Protein AF-A0A1B6HSS0-F1 (afdb_monomer_lite)

pLDDT: mean 94.88, std 5.56, range [59.78, 98.44]

Organism: NCBI:txid320908

Secondary structure (DSSP, 8-state):
-HHHHHHHHTTT-SS--SHHHHHHHHHHHHHHHHHHHHHHHHHHHHSPSSHHHHHHHHHHTTHHHHHHHHHHHHHS---SHHHHHHHHHHHHHHHHHHHHHHHHHHHHHHHHHHH-

Radius of gyration: 16.16 Å; chains: 1; bounding box: 38×20×48 Å

Structure (mmCIF, N/CA/C/O backbone):
data_AF-A0A1B6HSS0-F1
#
_entry.id   AF-A0A1B6HSS0-F1
#
loop_
_atom_site.group_PDB
_atom_site.id
_atom_site.type_symbol
_atom_site.label_atom_id
_atom_site.label_alt_id
_atom_site.label_comp_id
_atom_site.label_asym_id
_atom_site.label_entity_id
_atom_site.label_seq_id
_atom_site.pdbx_PDB_ins_code
_atom_site.Cartn_x
_atom_site.Cartn_y
_atom_site.Cartn_z
_atom_site.occupancy
_atom_site.B_iso_or_equiv
_atom_site.auth_seq_id
_atom_site.auth_comp_id
_atom_site.auth_asym_id
_atom_site.auth_atom_id
_atom_site.pdbx_PDB_model_num
ATOM 1 N N . ARG A 1 1 ? -8.076 -7.727 -3.322 1.00 61.59 1 ARG A N 1
ATOM 2 C CA . ARG A 1 1 ? -8.932 -8.161 -2.187 1.00 61.59 1 ARG A CA 1
ATOM 3 C C . ARG A 1 1 ? -8.707 -7.295 -0.944 1.00 61.59 1 ARG A C 1
ATOM 5 O O . ARG A 1 1 ? -9.685 -6.765 -0.457 1.00 61.59 1 ARG A O 1
ATOM 12 N N . MET A 1 2 ? -7.464 -7.045 -0.512 1.00 82.50 2 MET A N 1
ATOM 13 C CA . MET A 1 2 ? -7.137 -6.245 0.691 1.00 82.50 2 MET A CA 1
ATOM 14 C C . MET A 1 2 ? -7.856 -4.882 0.795 1.00 82.50 2 MET A C 1
ATOM 16 O O . MET A 1 2 ? -8.707 -4.706 1.659 1.00 82.50 2 MET A O 1
ATOM 20 N N . ALA A 1 3 ? -7.597 -3.949 -0.130 1.00 82.31 3 ALA A N 1
ATOM 21 C CA . ALA A 1 3 ? -8.248 -2.630 -0.127 1.00 82.31 3 ALA A CA 1
ATOM 22 C C . ALA A 1 3 ? -9.775 -2.697 -0.351 1.00 82.31 3 ALA A C 1
ATOM 24 O O . ALA A 1 3 ? -10.511 -1.805 0.062 1.00 82.31 3 ALA A O 1
ATOM 25 N N . PHE A 1 4 ? -10.266 -3.770 -0.980 1.00 89.62 4 PHE A N 1
ATOM 26 C CA . PHE A 1 4 ? -11.697 -3.976 -1.199 1.00 89.62 4 PHE A CA 1
ATOM 27 C C . PHE A 1 4 ? -12.418 -4.363 0.098 1.00 89.62 4 PHE A C 1
ATOM 29 O O . PHE A 1 4 ? -13.470 -3.802 0.380 1.00 89.62 4 PHE A O 1
ATOM 36 N N . SER A 1 5 ? -11.825 -5.222 0.935 1.00 91.50 5 SER A N 1
ATOM 37 C CA . SER A 1 5 ? -12.373 -5.546 2.260 1.00 91.50 5 SER A CA 1
ATOM 38 C C . SER A 1 5 ? -12.512 -4.298 3.141 1.00 91.50 5 SER A C 1
ATOM 40 O O . SER A 1 5 ? -13.506 -4.142 3.843 1.00 91.50 5 SER A O 1
ATOM 42 N N . MET A 1 6 ? -11.548 -3.372 3.063 1.00 93.44 6 MET A N 1
ATOM 43 C CA . MET A 1 6 ? -11.602 -2.088 3.775 1.00 93.44 6 MET A CA 1
ATOM 44 C C . MET A 1 6 ? -12.716 -1.179 3.241 1.00 93.44 6 MET A C 1
ATOM 46 O O . MET A 1 6 ? -13.405 -0.525 4.015 1.00 93.44 6 MET A O 1
ATOM 50 N N . TYR A 1 7 ? -12.945 -1.167 1.924 1.00 92.00 7 TYR A N 1
ATOM 51 C CA . TYR A 1 7 ? -14.087 -0.470 1.331 1.00 92.00 7 TYR A CA 1
ATOM 52 C C . TYR A 1 7 ? -15.425 -1.073 1.784 1.00 92.00 7 TYR A C 1
ATOM 54 O O . TYR A 1 7 ? -16.313 -0.326 2.189 1.00 92.00 7 TYR A O 1
ATOM 62 N N . GLN A 1 8 ? -15.567 -2.402 1.774 1.00 94.06 8 GLN A N 1
ATOM 63 C CA . GLN A 1 8 ? -16.778 -3.080 2.253 1.00 94.06 8 GLN A CA 1
ATOM 64 C C . GLN A 1 8 ? -17.068 -2.767 3.726 1.00 94.06 8 GLN A C 1
ATOM 66 O O . GLN A 1 8 ? -18.219 -2.512 4.074 1.00 94.06 8 GLN A O 1
ATOM 71 N N . PHE A 1 9 ? -16.031 -2.659 4.563 1.00 94.81 9 PHE A N 1
ATOM 72 C CA . PHE A 1 9 ? -16.184 -2.248 5.960 1.00 94.81 9 PHE A CA 1
ATOM 73 C C . PHE A 1 9 ? -16.884 -0.885 6.098 1.00 94.81 9 PHE A C 1
ATOM 75 O O . PHE A 1 9 ? -17.773 -0.738 6.932 1.00 94.81 9 PHE A O 1
ATOM 82 N N . THR A 1 10 ? -16.587 0.089 5.224 1.00 91.81 10 THR A N 1
ATOM 83 C CA . THR A 1 10 ? -17.285 1.399 5.219 1.00 91.81 10 THR A CA 1
ATOM 84 C C . THR A 1 10 ? -18.778 1.300 4.890 1.00 91.81 10 THR A C 1
ATOM 86 O O . THR A 1 10 ? -19.530 2.248 5.107 1.00 91.81 10 THR A O 1
ATOM 89 N N . LYS A 1 11 ? -19.213 0.161 4.343 1.00 93.69 11 LYS A N 1
ATOM 90 C CA . LYS A 1 11 ? -20.606 -0.156 4.019 1.00 93.69 11 LYS A CA 1
ATOM 91 C C . LYS A 1 11 ? -21.266 -1.064 5.057 1.00 93.69 11 LYS A C 1
ATOM 93 O O . LYS A 1 11 ? -22.431 -1.400 4.885 1.00 93.69 11 LYS A O 1
ATOM 98 N N . GLY A 1 12 ? -20.549 -1.451 6.115 1.00 92.25 12 GLY A N 1
ATOM 99 C CA . GLY A 1 12 ? -21.028 -2.440 7.080 1.00 92.25 12 GLY A CA 1
ATOM 100 C C . GLY A 1 12 ? -21.078 -3.864 6.518 1.00 92.25 12 GLY A C 1
ATOM 101 O O . GLY A 1 12 ? -21.804 -4.699 7.048 1.00 92.25 12 GLY A O 1
ATOM 102 N N . ASP A 1 13 ? -20.329 -4.140 5.447 1.00 94.25 13 ASP A N 1
ATOM 103 C CA . ASP A 1 13 ? -20.300 -5.428 4.753 1.00 94.25 13 ASP A CA 1
ATOM 104 C C . ASP A 1 13 ? -18.896 -6.059 4.790 1.00 94.25 13 ASP A C 1
ATOM 106 O O . ASP A 1 13 ? -17.895 -5.428 5.140 1.00 94.25 13 ASP A O 1
ATOM 110 N N . GLY A 1 14 ? -18.809 -7.325 4.393 1.00 93.69 14 GLY A N 1
ATOM 111 C CA . GLY A 1 14 ? -17.557 -8.026 4.185 1.00 93.69 14 GLY A CA 1
ATOM 112 C C . GLY A 1 14 ? -16.992 -8.685 5.449 1.00 93.69 14 GLY A C 1
ATOM 113 O O . GLY A 1 14 ? -17.702 -8.910 6.442 1.00 93.69 14 GLY A O 1
ATOM 114 N N . PRO A 1 15 ? -15.708 -9.082 5.394 1.00 94.50 15 PRO A N 1
ATOM 115 C CA . PRO A 1 15 ? -15.106 -9.955 6.398 1.00 94.50 15 PRO A CA 1
ATOM 116 C C . PRO A 1 15 ? -14.628 -9.221 7.658 1.00 94.50 15 PRO A C 1
ATOM 118 O O . PRO A 1 15 ? -14.463 -9.862 8.689 1.00 94.50 15 PRO A O 1
ATOM 121 N N . LEU A 1 16 ? -14.410 -7.906 7.592 1.00 96.31 16 LEU A N 1
ATOM 122 C CA . LEU A 1 16 ? -13.918 -7.106 8.716 1.00 96.31 16 LEU A CA 1
ATOM 123 C C . LEU A 1 16 ? -15.090 -6.774 9.647 1.00 96.31 16 LEU A C 1
ATOM 125 O O . LEU A 1 16 ? -16.080 -6.199 9.198 1.00 96.31 16 LEU A O 1
ATOM 129 N N . LYS A 1 17 ? -15.008 -7.154 10.925 1.00 94.75 17 LYS A N 1
ATOM 130 C CA . LYS A 1 17 ? -16.108 -6.995 11.895 1.00 94.75 17 LYS A CA 1
ATOM 131 C C . LYS A 1 17 ? -15.828 -5.922 12.934 1.00 94.75 17 LYS A C 1
ATOM 133 O O . LYS A 1 17 ? -16.762 -5.328 13.465 1.00 94.75 17 LYS A O 1
ATOM 138 N N . THR A 1 18 ? -14.559 -5.653 13.206 1.00 95.25 18 THR A N 1
ATOM 139 C CA . THR A 1 18 ? -14.129 -4.679 14.206 1.00 95.25 18 THR A CA 1
ATOM 140 C C . THR A 1 18 ? -13.234 -3.606 13.594 1.00 95.25 18 THR A C 1
ATOM 142 O O . THR A 1 18 ? -12.635 -3.787 12.533 1.00 95.25 18 THR A O 1
ATOM 145 N N . THR A 1 19 ? -13.099 -2.470 14.283 1.00 94.19 19 THR A N 1
ATOM 146 C CA . THR A 1 19 ? -12.108 -1.446 13.913 1.00 94.19 19 THR A CA 1
ATOM 147 C C . THR A 1 19 ? -10.681 -1.982 14.002 1.00 94.19 19 THR A C 1
ATOM 149 O O . THR A 1 19 ? -9.823 -1.552 13.240 1.00 94.19 19 THR A O 1
ATOM 152 N N . GLN A 1 20 ? -10.430 -2.944 14.896 1.00 94.81 20 GLN A N 1
ATOM 153 C CA . GLN A 1 20 ? -9.134 -3.605 14.996 1.00 94.81 20 GLN A CA 1
ATOM 154 C C . GLN A 1 20 ? -8.839 -4.437 13.742 1.00 94.81 20 GLN A C 1
ATOM 156 O O . GLN A 1 20 ? -7.733 -4.347 13.218 1.00 94.81 20 GLN A O 1
ATOM 161 N N . ASP A 1 21 ? -9.829 -5.157 13.203 1.00 96.19 21 ASP A N 1
ATOM 162 C CA . ASP A 1 21 ? -9.668 -5.910 11.950 1.00 96.19 21 ASP A CA 1
ATOM 163 C C . ASP A 1 21 ? -9.298 -4.975 10.792 1.00 96.19 21 ASP A C 1
ATOM 165 O O . ASP A 1 21 ? -8.427 -5.296 9.985 1.00 96.19 21 ASP A O 1
ATOM 169 N N . LEU A 1 22 ? -9.931 -3.795 10.719 1.00 96.94 22 LEU A N 1
ATOM 170 C CA . LEU A 1 22 ? -9.599 -2.771 9.724 1.00 96.94 22 LEU A CA 1
ATOM 171 C C . LEU A 1 22 ? -8.142 -2.314 9.845 1.00 96.94 22 LEU A C 1
ATOM 173 O O . LEU A 1 22 ? -7.451 -2.196 8.834 1.00 96.94 22 LEU A O 1
ATOM 177 N N . PHE A 1 23 ? -7.678 -2.058 11.067 1.00 96.44 23 PHE A N 1
ATOM 178 C CA . PHE A 1 23 ? -6.307 -1.633 11.335 1.00 96.44 23 PHE A CA 1
ATOM 179 C C . PHE A 1 23 ? -5.298 -2.719 10.952 1.00 96.44 23 PHE A C 1
ATOM 181 O O . PHE A 1 23 ? -4.380 -2.448 10.182 1.00 96.44 23 PHE A O 1
ATOM 188 N N . THR A 1 24 ? -5.524 -3.965 11.364 1.00 96.25 24 THR A N 1
ATOM 189 C CA . THR A 1 24 ? -4.680 -5.098 10.960 1.00 96.25 24 THR A CA 1
ATOM 190 C C . THR A 1 24 ? -4.679 -5.295 9.439 1.00 96.25 24 THR A C 1
ATOM 192 O O . THR A 1 24 ? -3.633 -5.531 8.834 1.00 96.25 24 THR A O 1
ATOM 195 N N . GLN A 1 25 ? -5.827 -5.130 8.776 1.00 97.25 25 GLN A N 1
ATOM 196 C CA . GLN A 1 25 ? -5.915 -5.225 7.318 1.00 97.25 25 GLN A CA 1
ATOM 197 C C . GLN A 1 25 ? -5.136 -4.107 6.605 1.00 97.25 25 GLN A C 1
ATOM 199 O O . GLN A 1 25 ? -4.566 -4.352 5.536 1.00 97.25 25 GLN A O 1
ATOM 204 N N . ALA A 1 26 ? -5.108 -2.902 7.181 1.00 97.62 26 ALA A N 1
ATOM 205 C CA . ALA A 1 26 ? -4.345 -1.764 6.680 1.00 97.62 26 ALA A CA 1
ATOM 206 C C . ALA A 1 26 ? -2.829 -1.961 6.846 1.00 97.62 26 ALA A C 1
ATOM 208 O O . ALA A 1 26 ? -2.075 -1.641 5.928 1.00 97.62 26 ALA A O 1
ATOM 209 N N . GLU A 1 27 ? -2.382 -2.538 7.967 1.00 96.88 27 GLU A N 1
ATOM 210 C CA . GLU A 1 27 ? -0.977 -2.925 8.168 1.00 96.88 27 GLU A CA 1
ATOM 211 C C . GLU A 1 27 ? -0.534 -3.939 7.119 1.00 96.88 27 GLU A C 1
ATOM 213 O O . GLU A 1 27 ? 0.462 -3.715 6.431 1.00 96.88 27 GLU A O 1
ATOM 218 N N . TYR A 1 28 ? -1.330 -4.991 6.917 1.00 97.00 28 TYR A N 1
ATOM 219 C CA . TYR A 1 28 ? -1.052 -5.995 5.895 1.00 97.00 28 TYR A CA 1
ATOM 220 C C . TYR A 1 28 ? -1.003 -5.385 4.483 1.00 97.00 28 TYR A C 1
ATOM 222 O O . TYR A 1 28 ? -0.115 -5.689 3.688 1.00 97.00 28 TYR A O 1
ATOM 230 N N . PHE A 1 29 ? -1.917 -4.461 4.167 1.00 97.62 29 PHE A N 1
ATOM 231 C CA . PHE A 1 29 ? -1.884 -3.740 2.894 1.00 97.62 29 PHE A CA 1
ATOM 232 C C . PHE A 1 29 ? -0.609 -2.897 2.730 1.00 97.62 29 PHE A C 1
ATOM 234 O O . PHE A 1 29 ? -0.013 -2.889 1.651 1.00 97.62 29 PHE A O 1
ATOM 241 N N . ALA A 1 30 ? -0.165 -2.214 3.788 1.00 97.62 30 ALA A N 1
ATOM 242 C CA . ALA A 1 30 ? 1.062 -1.424 3.779 1.00 97.62 30 ALA A CA 1
ATOM 243 C C . ALA A 1 30 ? 2.317 -2.299 3.577 1.00 97.62 30 ALA A C 1
ATOM 245 O O . ALA A 1 30 ? 3.234 -1.910 2.851 1.00 97.62 30 ALA A O 1
ATOM 246 N N . GLU A 1 31 ? 2.353 -3.492 4.177 1.00 97.06 31 GLU A N 1
ATOM 247 C CA . GLU A 1 31 ? 3.430 -4.472 3.989 1.00 97.06 31 GLU A CA 1
ATOM 248 C C . GLU A 1 31 ? 3.511 -4.967 2.543 1.00 97.06 31 GLU A C 1
ATOM 250 O O . GLU A 1 31 ? 4.587 -4.935 1.935 1.00 97.06 31 GLU A O 1
ATOM 255 N N . GLU A 1 32 ? 2.375 -5.340 1.954 1.00 97.75 32 GLU A N 1
ATOM 256 C CA . GLU A 1 32 ? 2.314 -5.784 0.560 1.00 97.75 32 GLU A CA 1
ATOM 257 C C . GLU A 1 32 ? 2.658 -4.653 -0.421 1.00 97.75 32 GLU A C 1
ATOM 259 O O . GLU A 1 32 ? 3.360 -4.877 -1.410 1.00 97.75 32 GLU A O 1
ATOM 264 N N . ALA A 1 33 ? 2.260 -3.412 -0.130 1.00 98.06 33 ALA A N 1
ATOM 265 C CA . ALA A 1 33 ? 2.673 -2.244 -0.908 1.00 98.06 33 ALA A CA 1
ATOM 266 C C . ALA A 1 33 ? 4.196 -2.019 -0.854 1.00 98.06 33 ALA A C 1
ATOM 268 O O . ALA A 1 33 ? 4.822 -1.718 -1.873 1.00 98.06 33 ALA A O 1
ATOM 269 N N . ASN A 1 34 ? 4.818 -2.223 0.309 1.00 97.81 34 ASN A N 1
ATOM 270 C CA . ASN A 1 34 ? 6.271 -2.149 0.452 1.00 97.81 34 ASN A CA 1
ATOM 271 C C . ASN A 1 34 ? 6.982 -3.296 -0.291 1.00 97.81 34 ASN A C 1
ATOM 273 O O . ASN A 1 34 ? 8.045 -3.106 -0.888 1.00 97.81 34 ASN A O 1
ATOM 277 N N . ARG A 1 35 ? 6.391 -4.497 -0.306 1.00 98.06 35 ARG A N 1
ATOM 278 C CA . ARG A 1 35 ? 6.883 -5.622 -1.112 1.00 98.06 35 ARG A CA 1
ATOM 279 C C . ARG A 1 35 ? 6.813 -5.303 -2.606 1.00 98.06 35 ARG A C 1
ATOM 281 O O . ARG A 1 35 ? 7.803 -5.508 -3.308 1.00 98.06 35 ARG A O 1
ATOM 288 N N . LEU A 1 36 ? 5.691 -4.752 -3.071 1.00 97.94 36 LEU A N 1
ATOM 289 C CA . LEU A 1 36 ? 5.519 -4.293 -4.450 1.00 97.94 36 LEU A CA 1
ATOM 290 C C . LEU A 1 36 ? 6.581 -3.255 -4.823 1.00 97.94 36 LEU A C 1
ATOM 292 O O . LEU A 1 36 ? 7.212 -3.402 -5.866 1.00 97.94 36 LEU A O 1
ATOM 296 N N . TYR A 1 37 ? 6.849 -2.274 -3.953 1.00 98.44 37 TYR A N 1
ATOM 297 C CA . TYR A 1 37 ? 7.915 -1.295 -4.178 1.00 98.44 37 TYR A CA 1
ATOM 298 C C . TYR A 1 37 ? 9.263 -1.972 -4.471 1.00 98.44 37 TYR A C 1
ATOM 300 O O . TYR A 1 37 ? 9.909 -1.658 -5.470 1.00 98.44 37 TYR A O 1
ATOM 308 N N . LYS A 1 38 ? 9.669 -2.950 -3.651 1.00 98.25 38 LYS A N 1
ATOM 309 C CA . LYS A 1 38 ? 10.945 -3.668 -3.822 1.00 98.25 38 LYS A CA 1
ATOM 310 C C . LYS A 1 38 ? 11.005 -4.444 -5.139 1.00 98.25 38 LYS A C 1
ATOM 312 O O . LYS A 1 38 ? 12.008 -4.363 -5.846 1.00 98.25 38 LYS A O 1
ATOM 317 N N . VAL A 1 39 ? 9.937 -5.168 -5.475 1.00 98.19 39 VAL A N 1
ATOM 318 C CA . VAL A 1 39 ? 9.854 -5.958 -6.715 1.00 98.19 39 VAL A CA 1
ATOM 319 C C . VAL A 1 39 ? 9.906 -5.046 -7.940 1.00 98.19 39 VAL A C 1
ATOM 321 O O . VAL A 1 39 ? 10.694 -5.275 -8.855 1.00 98.19 39 VAL A O 1
ATOM 324 N N . VAL A 1 40 ? 9.123 -3.968 -7.945 1.00 98.00 40 VAL A N 1
ATOM 325 C CA . VAL A 1 40 ? 9.092 -3.024 -9.067 1.00 98.00 40 VAL A CA 1
ATOM 326 C C . VAL A 1 40 ? 10.408 -2.250 -9.180 1.00 98.00 40 VAL A C 1
ATOM 328 O O . VAL A 1 40 ? 10.868 -1.975 -10.287 1.00 98.00 40 VAL A O 1
ATOM 331 N N . ARG A 1 41 ? 11.081 -1.960 -8.059 1.00 98.25 41 ARG A N 1
ATOM 332 C CA . ARG A 1 41 ? 12.419 -1.359 -8.076 1.00 98.25 41 ARG A CA 1
ATOM 333 C C . ARG A 1 41 ? 13.424 -2.263 -8.783 1.00 98.25 41 ARG A C 1
ATOM 335 O O . ARG A 1 41 ? 14.178 -1.773 -9.617 1.00 98.25 41 ARG A O 1
ATOM 342 N N . GLN A 1 42 ? 13.402 -3.565 -8.506 1.00 97.62 42 GLN A N 1
ATOM 343 C CA . GLN A 1 42 ? 14.241 -4.534 -9.216 1.00 97.62 42 GLN A CA 1
ATOM 344 C C . GLN A 1 42 ? 13.887 -4.615 -10.705 1.00 97.62 42 GLN A C 1
ATOM 346 O O . GLN A 1 42 ? 14.783 -4.563 -11.544 1.00 97.62 42 GLN A O 1
ATOM 351 N N . PHE A 1 43 ? 12.595 -4.665 -11.038 1.00 96.69 43 PHE A N 1
ATOM 352 C CA . PHE A 1 43 ? 12.127 -4.625 -12.426 1.00 96.69 43 PHE A CA 1
ATOM 353 C C . PHE A 1 43 ? 12.640 -3.380 -13.167 1.00 96.69 43 PHE A C 1
ATOM 355 O O . PHE A 1 43 ? 13.125 -3.484 -14.290 1.00 96.69 43 PHE A O 1
ATOM 362 N N . SER A 1 44 ? 12.636 -2.210 -12.519 1.00 96.75 44 SER A N 1
ATOM 363 C CA . SER A 1 44 ? 13.096 -0.955 -13.127 1.00 96.75 44 SER A CA 1
ATOM 364 C C . SER A 1 44 ? 14.554 -0.993 -13.604 1.00 96.75 44 SER A C 1
ATOM 366 O O . SER A 1 44 ? 14.921 -0.240 -14.506 1.00 96.75 44 SER A O 1
ATOM 368 N N . TYR A 1 45 ? 15.394 -1.872 -13.047 1.00 96.06 45 TYR A N 1
ATOM 369 C CA . TYR A 1 45 ? 16.775 -2.047 -13.500 1.00 96.06 45 TYR A CA 1
ATOM 370 C C . TYR A 1 45 ? 16.870 -2.718 -14.872 1.00 96.06 45 TYR A C 1
ATOM 372 O O . TYR A 1 45 ? 17.824 -2.453 -15.595 1.00 96.06 45 TYR A O 1
ATOM 380 N N . GLN A 1 46 ? 15.864 -3.510 -15.248 1.00 94.38 46 GLN A N 1
ATOM 381 C CA . GLN A 1 46 ? 15.771 -4.176 -16.549 1.00 94.38 46 GLN A CA 1
ATOM 382 C C . GLN A 1 46 ? 15.141 -3.271 -17.617 1.00 94.38 46 GLN A C 1
ATOM 384 O O . GLN A 1 46 ? 15.356 -3.476 -18.806 1.00 94.38 46 GLN A O 1
ATOM 389 N N . VAL A 1 47 ? 14.400 -2.235 -17.206 1.00 94.50 47 VAL A N 1
ATOM 390 C CA . VAL A 1 47 ? 13.802 -1.270 -18.136 1.00 94.50 47 VAL A CA 1
ATOM 391 C C . VAL A 1 47 ? 14.897 -0.360 -18.721 1.00 94.50 47 VAL A C 1
ATOM 393 O O . VAL A 1 47 ? 15.660 0.242 -17.945 1.00 94.50 47 VAL A O 1
ATOM 396 N N . PRO A 1 48 ? 14.974 -0.197 -20.057 1.00 94.44 48 PRO A N 1
ATOM 397 C CA . PRO A 1 48 ? 15.897 0.735 -20.700 1.00 94.44 48 PRO A CA 1
ATOM 398 C C . PRO A 1 48 ? 15.702 2.181 -20.234 1.00 94.44 48 PRO A C 1
ATOM 400 O O . PRO A 1 48 ? 14.611 2.595 -19.837 1.00 94.44 48 PRO A O 1
ATOM 403 N N . ILE A 1 49 ? 16.770 2.979 -20.284 1.00 93.81 49 ILE A N 1
ATOM 404 C CA . ILE A 1 49 ? 16.689 4.405 -19.951 1.00 93.81 49 ILE A CA 1
ATOM 405 C C . ILE A 1 49 ? 15.779 5.101 -20.969 1.00 93.81 49 ILE A C 1
ATOM 407 O O . ILE A 1 49 ? 15.979 4.992 -22.175 1.00 93.81 49 ILE A O 1
ATOM 411 N N . GLY A 1 50 ? 14.777 5.827 -20.475 1.00 93.75 50 GLY A N 1
ATOM 412 C CA . GLY A 1 50 ? 13.805 6.526 -21.306 1.00 93.75 50 GLY A CA 1
ATOM 413 C C . GLY A 1 50 ? 12.677 7.138 -20.480 1.00 93.75 50 GLY A C 1
ATOM 414 O O . GLY A 1 50 ? 12.675 7.055 -19.249 1.00 93.75 50 GLY A O 1
ATOM 415 N N . SER A 1 51 ? 11.703 7.740 -21.164 1.00 94.94 51 SER A N 1
ATOM 416 C CA . SER A 1 51 ? 10.563 8.411 -20.525 1.00 94.94 51 SER A CA 1
ATOM 417 C C . SER A 1 51 ? 9.725 7.466 -19.660 1.00 94.94 51 SER A C 1
ATO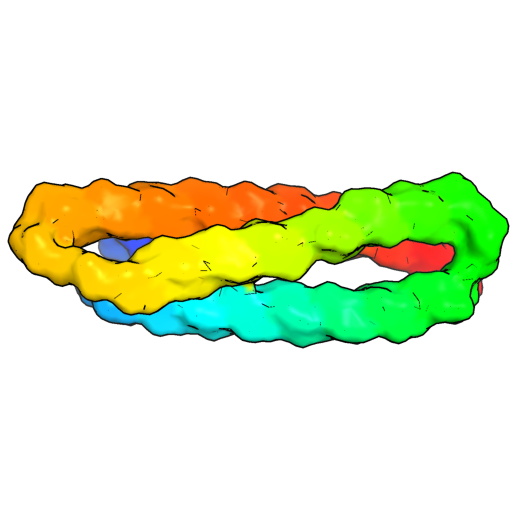M 419 O O . SER A 1 51 ? 9.427 7.813 -18.524 1.00 94.94 51 SER A O 1
ATOM 421 N N . HIS A 1 52 ? 9.439 6.248 -20.137 1.00 93.25 52 HIS A N 1
ATOM 422 C CA . HIS A 1 52 ? 8.642 5.254 -19.394 1.00 93.25 52 HIS A CA 1
ATOM 423 C C . HIS A 1 52 ? 9.314 4.821 -18.087 1.00 93.25 52 HIS A C 1
ATOM 425 O O . HIS A 1 52 ? 8.659 4.728 -17.052 1.00 93.25 52 HIS A O 1
ATOM 431 N N . LYS A 1 53 ? 10.641 4.621 -18.097 1.00 96.12 53 LYS A N 1
ATOM 432 C CA . LYS A 1 53 ? 11.404 4.327 -16.874 1.00 96.12 53 LYS A CA 1
ATOM 433 C C . LYS A 1 53 ? 11.358 5.495 -15.895 1.00 96.12 53 LYS A C 1
ATOM 435 O O . LYS A 1 53 ? 11.188 5.275 -14.700 1.00 96.12 53 LYS A O 1
ATOM 440 N N . LYS A 1 54 ? 11.523 6.723 -16.393 1.00 97.19 54 LYS A N 1
ATOM 441 C CA . LYS A 1 54 ? 11.467 7.931 -15.565 1.00 97.19 54 LYS A CA 1
ATOM 442 C C . LYS A 1 54 ? 10.097 8.070 -14.894 1.00 97.19 54 LYS A C 1
ATOM 444 O O . LYS A 1 54 ? 10.043 8.203 -13.679 1.00 97.19 54 LYS A O 1
ATOM 449 N N . GLU A 1 55 ? 9.019 7.947 -15.663 1.00 97.06 55 GLU A N 1
ATOM 450 C CA . GLU A 1 55 ? 7.642 7.994 -15.157 1.00 97.06 55 GLU A CA 1
ATOM 451 C C . GLU A 1 55 ? 7.370 6.885 -14.127 1.00 97.06 55 GLU A C 1
ATOM 453 O O . GLU A 1 55 ? 6.807 7.142 -13.061 1.00 97.06 55 GLU A O 1
ATOM 458 N N . LEU A 1 56 ? 7.840 5.659 -14.394 1.00 97.75 56 LEU A N 1
ATOM 459 C CA . LEU A 1 56 ? 7.721 4.546 -13.453 1.00 97.75 56 LEU A CA 1
ATOM 460 C C . LEU A 1 56 ? 8.379 4.884 -12.111 1.00 97.75 56 LEU A C 1
ATOM 462 O O . LEU A 1 56 ? 7.768 4.677 -11.063 1.00 97.75 56 LEU A O 1
ATOM 466 N N . LEU A 1 57 ? 9.609 5.403 -12.137 1.00 98.06 57 LEU A N 1
ATOM 467 C CA . LEU A 1 57 ? 10.348 5.758 -10.926 1.00 98.06 57 LEU A CA 1
ATOM 468 C C . LEU A 1 57 ? 9.698 6.931 -10.178 1.00 98.06 57 LEU A C 1
ATOM 470 O O . LEU A 1 57 ? 9.581 6.865 -8.958 1.00 98.06 57 LEU A O 1
ATOM 474 N N . GLU A 1 58 ? 9.178 7.939 -10.882 1.00 97.94 58 GLU A N 1
ATOM 475 C CA . GLU A 1 58 ? 8.450 9.062 -10.270 1.00 97.94 58 GLU A CA 1
ATOM 476 C C . GLU A 1 58 ? 7.217 8.608 -9.472 1.00 97.94 58 GLU A C 1
ATOM 478 O O . GLU A 1 58 ? 6.898 9.167 -8.420 1.00 97.94 58 GLU A O 1
ATOM 483 N N . HIS A 1 59 ? 6.498 7.592 -9.953 1.00 98.06 59 HIS A N 1
ATOM 484 C CA . HIS A 1 59 ? 5.383 7.003 -9.212 1.00 98.06 59 HIS A CA 1
ATOM 485 C C . HIS A 1 59 ? 5.858 6.067 -8.100 1.00 98.06 59 HIS A C 1
ATOM 487 O O . HIS A 1 59 ? 5.342 6.130 -6.981 1.00 98.06 59 HIS A O 1
ATOM 493 N N . LEU A 1 60 ? 6.849 5.225 -8.392 1.00 98.38 60 LEU A N 1
ATOM 494 C CA . LEU A 1 60 ? 7.381 4.233 -7.465 1.00 98.38 60 LEU A CA 1
ATOM 495 C C . LEU A 1 60 ? 7.983 4.878 -6.211 1.00 98.38 60 LEU A C 1
ATOM 497 O O . LEU A 1 60 ? 7.713 4.417 -5.104 1.00 98.38 60 LEU A O 1
ATOM 501 N N . ASP A 1 61 ? 8.738 5.965 -6.368 1.00 98.06 61 ASP A N 1
ATOM 502 C CA . ASP A 1 61 ? 9.437 6.646 -5.271 1.00 98.06 61 ASP A CA 1
ATOM 503 C C . ASP A 1 61 ? 8.480 7.323 -4.277 1.00 98.06 61 ASP A C 1
ATOM 505 O O . ASP A 1 61 ? 8.863 7.633 -3.150 1.00 98.06 61 ASP A O 1
ATOM 509 N N . ARG A 1 62 ? 7.203 7.490 -4.643 1.00 98.31 62 ARG A N 1
ATOM 510 C CA . ARG A 1 62 ? 6.157 7.985 -3.736 1.00 98.31 62 ARG A CA 1
ATOM 511 C C . ARG A 1 62 ? 5.565 6.889 -2.851 1.00 98.31 62 ARG A C 1
ATOM 513 O O . ARG A 1 62 ? 4.998 7.206 -1.807 1.00 98.31 62 ARG A O 1
ATOM 520 N N . VAL A 1 63 ? 5.664 5.617 -3.249 1.00 98.38 63 VAL A N 1
ATOM 521 C CA . VAL A 1 63 ? 5.054 4.491 -2.519 1.00 98.38 63 VAL A CA 1
ATOM 522 C C . VAL A 1 63 ? 5.543 4.414 -1.065 1.00 98.38 63 VAL A C 1
ATOM 524 O O . VAL A 1 63 ? 4.683 4.347 -0.184 1.00 98.38 63 VAL A O 1
ATOM 527 N N . PRO A 1 64 ? 6.859 4.493 -0.760 1.00 98.25 64 PRO A N 1
ATOM 528 C CA . PRO A 1 64 ? 7.342 4.427 0.620 1.00 98.25 64 PRO A CA 1
ATOM 529 C C . PRO A 1 64 ? 6.735 5.498 1.533 1.00 98.25 64 PRO A C 1
ATOM 531 O O . PRO A 1 64 ? 6.389 5.195 2.671 1.00 98.25 64 PRO A O 1
ATOM 534 N N . THR A 1 65 ? 6.537 6.722 1.033 1.00 98.19 65 THR A N 1
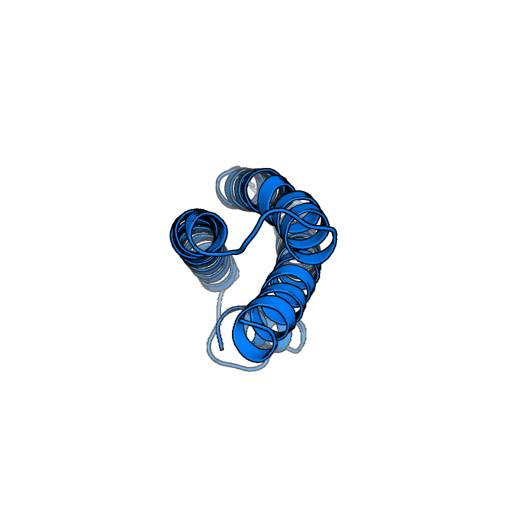ATOM 535 C CA . THR A 1 65 ? 5.928 7.814 1.807 1.00 98.19 65 THR A CA 1
ATOM 536 C C . THR A 1 65 ? 4.491 7.491 2.210 1.00 98.19 65 THR A C 1
ATOM 538 O O . THR A 1 65 ? 4.135 7.635 3.377 1.00 98.19 65 THR 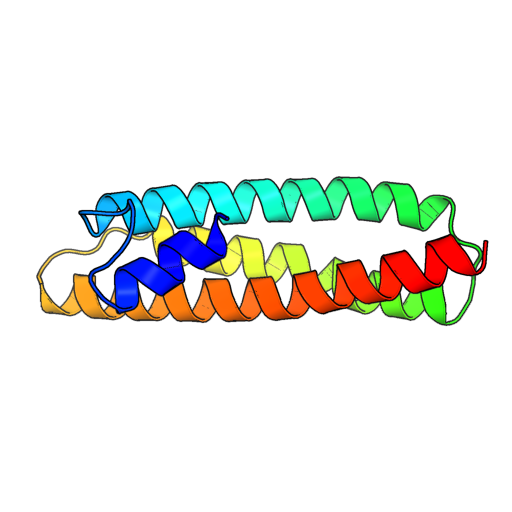A O 1
ATOM 541 N N . TYR A 1 66 ? 3.666 7.012 1.276 1.00 98.38 66 TYR A N 1
ATOM 542 C CA . TYR A 1 66 ? 2.275 6.653 1.578 1.00 98.38 66 TYR A CA 1
ATOM 543 C C . TYR A 1 66 ? 2.169 5.411 2.473 1.00 98.38 66 TYR A C 1
ATOM 545 O O . TYR A 1 66 ? 1.290 5.350 3.330 1.00 98.38 66 TYR A O 1
ATOM 553 N N . VAL A 1 67 ? 3.082 4.445 2.320 1.00 98.38 67 VAL A N 1
ATOM 554 C CA . VAL A 1 67 ? 3.198 3.294 3.232 1.00 98.38 67 VAL A CA 1
ATOM 555 C C . VAL A 1 67 ? 3.504 3.765 4.653 1.00 98.38 67 VAL A C 1
ATOM 557 O O . VAL A 1 67 ? 2.834 3.343 5.591 1.00 98.38 67 VAL A O 1
ATOM 560 N N . GLN A 1 68 ? 4.483 4.658 4.817 1.00 97.75 68 GLN A N 1
ATOM 561 C CA . GLN A 1 68 ? 4.860 5.196 6.125 1.00 97.75 68 GLN A CA 1
ATOM 562 C C . GLN A 1 68 ? 3.719 5.982 6.778 1.00 97.75 68 GLN A C 1
ATOM 564 O O . GLN A 1 68 ? 3.476 5.798 7.968 1.00 97.75 68 GLN A O 1
ATOM 569 N N . GLN A 1 69 ? 3.000 6.808 6.011 1.00 97.69 69 GLN A N 1
ATOM 570 C CA . GLN A 1 69 ? 1.821 7.535 6.498 1.00 97.69 69 GLN A CA 1
ATOM 571 C C . GLN A 1 69 ? 0.762 6.571 7.043 1.00 97.69 69 GLN A C 1
ATOM 573 O O . GLN A 1 69 ? 0.382 6.683 8.206 1.00 97.69 69 GLN A O 1
ATOM 578 N N . LEU A 1 70 ? 0.383 5.562 6.249 1.00 98.19 70 LEU A N 1
ATOM 579 C CA . LEU A 1 70 ? -0.602 4.563 6.660 1.00 98.19 70 LEU A CA 1
ATOM 580 C C . LEU A 1 70 ? -0.161 3.799 7.916 1.00 98.19 70 LEU A C 1
ATOM 582 O O . LEU A 1 70 ? -0.932 3.636 8.861 1.00 98.19 70 LEU A O 1
ATOM 586 N N . GLN A 1 71 ? 1.098 3.359 7.963 1.00 97.50 71 GLN A N 1
ATOM 587 C CA . GLN A 1 71 ? 1.636 2.646 9.123 1.00 97.50 71 GLN A CA 1
ATOM 588 C C . GLN A 1 71 ? 1.654 3.508 10.385 1.00 97.50 71 GLN A C 1
ATOM 590 O O . GLN A 1 71 ? 1.362 3.003 11.468 1.00 97.50 71 GLN A O 1
ATOM 595 N N . PHE A 1 72 ? 1.993 4.792 10.267 1.00 97.06 72 PHE A N 1
ATOM 596 C CA . PHE A 1 72 ? 1.994 5.712 11.399 1.00 97.06 72 PHE A CA 1
ATOM 597 C C . PHE A 1 72 ? 0.583 5.883 11.966 1.00 97.06 72 PHE A C 1
ATOM 599 O O . PHE A 1 72 ? 0.365 5.696 13.164 1.00 97.06 72 PHE A O 1
ATOM 606 N N . THR A 1 73 ? -0.392 6.150 11.100 1.00 96.44 73 THR A N 1
ATOM 607 C CA . THR A 1 73 ? -1.791 6.325 11.496 1.00 96.44 73 THR A CA 1
ATOM 608 C C . THR A 1 73 ? -2.350 5.076 12.165 1.00 96.44 73 THR A C 1
ATOM 610 O O . THR A 1 73 ? -2.994 5.180 13.211 1.00 96.44 73 THR A O 1
ATOM 613 N N . VAL A 1 74 ? -2.065 3.884 11.632 1.00 95.31 74 VAL A N 1
ATOM 614 C CA . VAL A 1 74 ? -2.549 2.631 12.223 1.00 95.31 74 VAL A CA 1
ATOM 615 C C . VAL A 1 74 ? -1.893 2.333 13.577 1.00 95.31 74 VAL A C 1
ATOM 617 O O . VAL A 1 74 ? -2.593 1.926 14.507 1.00 95.31 74 VAL A O 1
ATOM 620 N N . LYS A 1 75 ? -0.593 2.595 13.737 1.00 92.88 75 LYS A N 1
ATOM 621 C CA . LYS A 1 75 ? 0.136 2.318 14.988 1.00 92.88 75 LYS A CA 1
ATOM 622 C C . LYS A 1 75 ? -0.158 3.310 16.109 1.00 92.88 75 LYS A C 1
ATOM 624 O O . LYS A 1 75 ? 0.038 2.972 17.274 1.00 92.88 75 LYS A O 1
ATOM 629 N N . ASN A 1 76 ? -0.643 4.509 15.789 1.00 91.69 76 ASN A N 1
ATOM 630 C CA . ASN A 1 76 ? -0.956 5.508 16.805 1.00 91.69 76 ASN A CA 1
ATOM 631 C C . ASN A 1 76 ? -2.110 5.043 17.708 1.00 91.69 76 ASN A C 1
ATOM 633 O O . ASN A 1 76 ? -3.231 4.844 17.216 1.00 91.69 76 ASN A O 1
ATOM 637 N N . PRO A 1 77 ? -1.885 4.878 19.024 1.00 89.00 77 PRO A N 1
ATOM 638 C CA . PRO A 1 77 ? -2.943 4.491 19.943 1.00 89.00 77 PRO A CA 1
ATOM 639 C C . PRO A 1 77 ? -4.003 5.592 20.011 1.00 89.00 77 PRO A C 1
ATOM 641 O O . PRO A 1 77 ? -3.714 6.780 19.884 1.00 89.00 77 PRO A O 1
ATOM 644 N N . THR A 1 78 ? -5.259 5.199 20.185 1.00 90.75 78 THR A N 1
ATOM 645 C CA . THR A 1 78 ? -6.387 6.135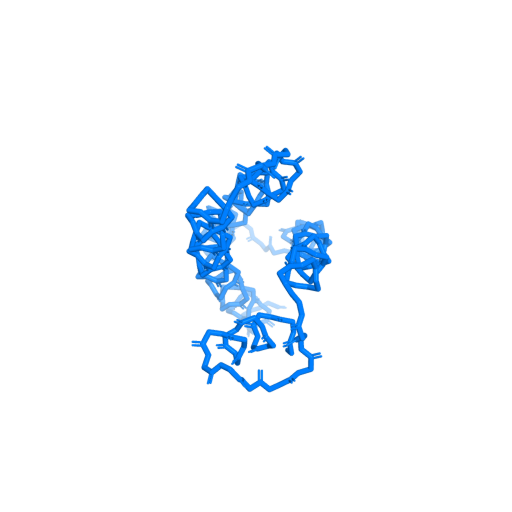 20.258 1.00 90.75 78 THR A CA 1
ATOM 646 C C . THR A 1 78 ? -7.397 5.620 21.265 1.00 90.75 78 THR A C 1
ATOM 648 O O . THR A 1 78 ? -7.678 4.424 21.306 1.00 90.75 78 THR A O 1
ATOM 651 N N . VAL A 1 79 ? -7.935 6.523 22.085 1.00 90.12 79 VAL A N 1
ATOM 652 C CA . VAL A 1 79 ? -8.866 6.194 23.168 1.00 90.12 79 VAL A CA 1
ATOM 653 C C . VAL A 1 79 ? -10.153 6.985 22.976 1.00 90.12 79 VAL A C 1
ATOM 655 O O . VAL A 1 79 ? -10.123 8.182 22.698 1.00 90.12 79 VAL A O 1
ATOM 658 N N . GLY A 1 80 ? -11.286 6.312 23.158 1.00 94.06 80 GLY A N 1
ATOM 659 C CA . GLY A 1 80 ? -12.606 6.923 23.068 1.00 94.06 80 GLY A CA 1
ATOM 660 C C . GLY A 1 80 ? -13.212 6.877 21.665 1.00 94.06 80 GLY A C 1
ATOM 661 O O . GLY A 1 80 ? -12.536 6.984 20.645 1.00 94.06 80 GLY A O 1
ATOM 662 N N . LYS A 1 81 ? -14.541 6.745 21.636 1.00 91.75 81 LYS A N 1
ATOM 663 C CA . LYS A 1 81 ? -15.333 6.463 20.432 1.00 91.75 81 LYS A CA 1
ATOM 664 C C . LYS A 1 81 ? -15.115 7.482 19.306 1.00 91.75 81 LYS A C 1
ATOM 666 O O . LYS A 1 81 ? -14.907 7.084 18.166 1.00 91.75 81 LYS A O 1
ATOM 671 N N . ALA A 1 82 ? -15.137 8.779 19.621 1.00 94.06 82 ALA A N 1
ATOM 672 C CA . ALA A 1 82 ? -14.961 9.839 18.625 1.00 94.06 82 ALA A CA 1
ATOM 673 C C . ALA A 1 82 ? -13.580 9.771 17.951 1.00 94.06 82 ALA A C 1
ATOM 675 O O . ALA A 1 82 ? -13.494 9.775 16.727 1.00 94.06 82 ALA A O 1
ATOM 676 N N . ALA A 1 83 ? -12.515 9.620 18.741 1.00 93.69 83 ALA A N 1
ATOM 677 C CA . ALA A 1 83 ? -11.155 9.532 18.221 1.00 93.69 83 ALA A CA 1
ATOM 678 C C . ALA A 1 83 ? -10.936 8.258 17.384 1.00 93.69 83 ALA A C 1
ATOM 680 O O . ALA A 1 83 ? -10.243 8.296 16.367 1.00 93.69 83 ALA A O 1
ATOM 681 N N . THR A 1 84 ? -11.568 7.141 17.766 1.00 93.94 84 THR A N 1
ATOM 682 C CA . THR A 1 84 ? -11.551 5.908 16.966 1.00 93.94 84 THR A CA 1
ATOM 683 C C . THR A 1 84 ? -12.199 6.107 15.596 1.00 93.94 84 THR A C 1
ATOM 685 O O . THR A 1 84 ? -11.631 5.653 14.607 1.00 93.94 84 THR A O 1
ATOM 688 N N . PHE A 1 85 ? -13.339 6.803 15.505 1.00 93.25 85 PHE A N 1
ATOM 689 C CA . PHE A 1 85 ? -13.964 7.095 14.209 1.00 93.25 85 PHE A CA 1
ATOM 690 C C . PHE A 1 85 ? -13.077 7.967 13.323 1.00 93.25 85 PHE A C 1
ATOM 692 O O . PHE A 1 85 ? -12.843 7.606 12.174 1.00 93.25 85 PHE A O 1
ATOM 699 N N . THR A 1 86 ? -12.496 9.039 13.872 1.00 95.31 86 THR A N 1
ATOM 700 C CA . THR A 1 86 ? -11.545 9.876 13.126 1.00 9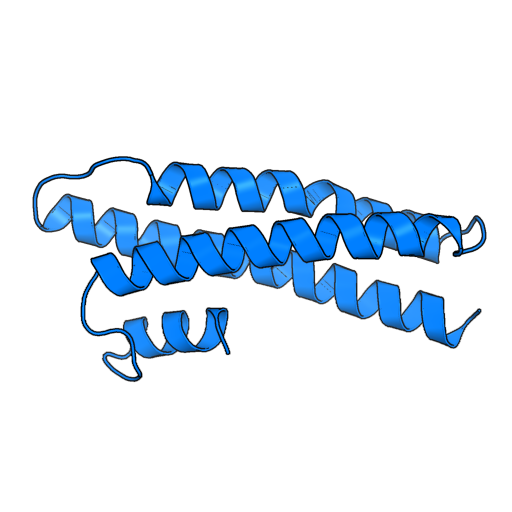5.31 86 THR A CA 1
ATOM 701 C C . THR A 1 86 ? -10.377 9.050 12.586 1.00 95.31 86 THR A C 1
ATOM 703 O O . THR A 1 86 ? -9.985 9.206 11.433 1.00 95.31 86 THR A O 1
ATOM 706 N N . LYS A 1 87 ? -9.830 8.130 13.392 1.00 96.00 87 LYS A N 1
ATOM 707 C CA . LYS A 1 87 ? -8.750 7.243 12.944 1.00 96.00 87 LYS A CA 1
ATOM 708 C C . LYS A 1 87 ? -9.201 6.302 11.827 1.00 96.00 87 LYS A C 1
ATOM 710 O O . LYS A 1 87 ? -8.447 6.105 10.879 1.00 96.00 87 LYS A O 1
ATOM 715 N N . VAL A 1 88 ? -10.401 5.727 11.920 1.00 95.75 88 VAL A N 1
ATOM 716 C CA . VAL A 1 88 ? -10.974 4.890 10.853 1.00 95.75 88 VAL A CA 1
ATOM 717 C C . VAL A 1 88 ? -11.034 5.668 9.538 1.00 95.75 88 VAL A C 1
ATOM 719 O O . VAL A 1 88 ? -10.540 5.169 8.527 1.00 95.75 88 VAL A O 1
ATOM 722 N N . ASP A 1 89 ? -11.551 6.898 9.556 1.00 95.69 89 ASP A N 1
ATOM 723 C CA . ASP A 1 89 ? -11.636 7.742 8.359 1.00 95.69 89 ASP A CA 1
ATOM 724 C C . ASP A 1 89 ? -10.253 8.037 7.763 1.00 95.69 89 ASP A C 1
ATOM 726 O O . ASP A 1 89 ? -10.054 7.889 6.552 1.00 95.69 89 ASP A O 1
ATOM 730 N N . SER A 1 90 ? -9.272 8.374 8.608 1.00 97.19 90 SER A N 1
ATOM 731 C CA . SER A 1 90 ? -7.886 8.596 8.179 1.00 97.19 90 SER A CA 1
ATOM 732 C C . SER A 1 90 ? -7.277 7.354 7.525 1.00 97.19 90 SER A C 1
ATOM 734 O O . SER A 1 90 ? -6.725 7.453 6.431 1.00 97.19 90 SER A O 1
ATOM 736 N N . VAL A 1 91 ? -7.441 6.172 8.131 1.00 97.38 91 VAL A N 1
ATOM 737 C CA . VAL A 1 91 ? -6.927 4.902 7.586 1.00 97.38 91 VAL A CA 1
ATOM 738 C C . VAL A 1 91 ? -7.539 4.600 6.217 1.00 97.38 91 VAL A C 1
ATOM 740 O O . VAL A 1 91 ? -6.826 4.216 5.286 1.00 97.38 91 VAL A O 1
ATOM 743 N N . ILE A 1 92 ? -8.850 4.799 6.054 1.00 96.81 92 ILE A N 1
ATOM 744 C CA . ILE A 1 92 ? -9.532 4.610 4.765 1.00 96.81 92 ILE A CA 1
ATOM 745 C C . ILE A 1 92 ? -9.004 5.601 3.719 1.00 96.81 92 ILE A C 1
ATOM 747 O O . ILE A 1 92 ? -8.727 5.216 2.577 1.00 96.81 92 ILE A O 1
ATOM 751 N N . HIS A 1 93 ? -8.836 6.868 4.097 1.00 96.81 93 HIS A N 1
ATOM 752 C CA . HIS A 1 93 ? -8.339 7.909 3.204 1.00 96.81 93 HIS A CA 1
ATOM 753 C C . HIS A 1 93 ? -6.901 7.635 2.736 1.00 96.81 93 HIS A C 1
ATOM 755 O O . HIS A 1 93 ? -6.610 7.670 1.539 1.00 96.81 93 HIS A O 1
ATOM 761 N N . GLU A 1 94 ? -6.004 7.299 3.658 1.00 97.81 94 GLU A N 1
ATOM 762 C CA . GLU A 1 94 ? -4.608 6.974 3.359 1.00 97.81 94 GLU A CA 1
ATOM 763 C C . GLU A 1 94 ? -4.485 5.714 2.500 1.00 97.81 94 GLU A C 1
ATOM 765 O O . GLU A 1 94 ? -3.720 5.696 1.534 1.00 97.81 94 GLU A O 1
ATOM 770 N N . THR A 1 95 ? -5.307 4.696 2.770 1.00 97.12 95 THR A N 1
ATOM 771 C CA . THR A 1 95 ? -5.395 3.488 1.935 1.00 97.12 95 THR A CA 1
ATOM 772 C C . THR A 1 95 ? -5.763 3.840 0.496 1.00 97.12 95 THR A C 1
ATOM 774 O O . THR A 1 95 ? -5.140 3.343 -0.445 1.00 97.12 95 THR A O 1
ATOM 777 N N . LYS A 1 96 ? -6.741 4.734 0.297 1.00 96.44 96 LYS A N 1
ATOM 778 C CA . LYS A 1 96 ? -7.134 5.209 -1.037 1.00 96.44 96 LYS A CA 1
ATOM 779 C C . LYS A 1 96 ? -5.992 5.954 -1.732 1.00 96.44 96 LYS A C 1
ATOM 781 O O . LYS A 1 96 ? -5.761 5.733 -2.923 1.00 96.44 96 LYS A O 1
ATOM 786 N N . ASN A 1 97 ? -5.271 6.808 -1.008 1.00 97.4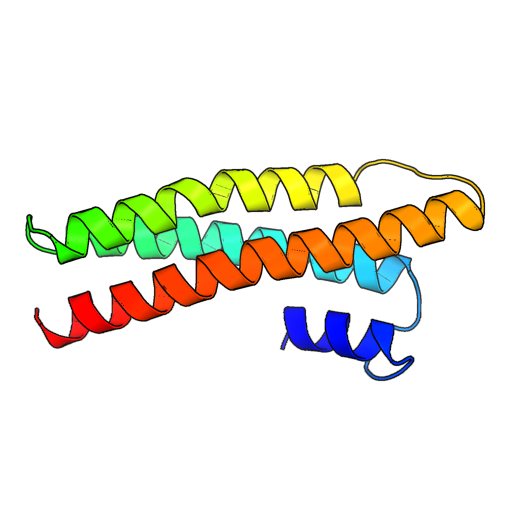4 97 ASN A N 1
ATOM 787 C CA . ASN A 1 97 ? -4.134 7.552 -1.553 1.00 97.44 97 ASN A CA 1
ATOM 788 C C . ASN A 1 97 ? -3.006 6.613 -1.997 1.00 97.44 97 ASN A C 1
ATOM 790 O O . ASN A 1 97 ? -2.520 6.729 -3.124 1.00 97.44 97 ASN A O 1
ATOM 794 N N . LEU A 1 98 ? -2.655 5.635 -1.160 1.00 98.06 98 LEU A N 1
ATOM 795 C CA . LEU A 1 98 ? -1.665 4.612 -1.488 1.00 98.06 98 LEU A CA 1
ATOM 796 C C . LEU A 1 98 ? -2.104 3.777 -2.703 1.00 98.06 98 LEU A C 1
ATOM 798 O O . LEU A 1 98 ? -1.329 3.598 -3.642 1.00 98.06 98 LEU A O 1
ATOM 802 N N . MET A 1 99 ? -3.367 3.342 -2.750 1.00 96.75 99 MET A N 1
ATOM 803 C CA . MET A 1 99 ? -3.919 2.579 -3.877 1.00 96.75 99 MET A CA 1
ATOM 804 C C . MET A 1 99 ? -3.889 3.363 -5.197 1.00 96.75 99 MET A C 1
ATOM 806 O O . MET A 1 99 ? -3.605 2.793 -6.250 1.00 96.75 99 MET A O 1
ATOM 810 N N . SER A 1 100 ? -4.143 4.675 -5.152 1.00 97.19 100 SER A N 1
ATOM 811 C CA . SER A 1 100 ? -4.059 5.555 -6.325 1.00 97.19 100 SER A CA 1
ATOM 812 C C . SER A 1 100 ? -2.650 5.569 -6.924 1.00 97.19 100 SER A C 1
ATOM 814 O O . SER A 1 100 ? -2.488 5.442 -8.138 1.00 97.19 100 SER A O 1
ATOM 816 N N . VAL A 1 101 ? -1.616 5.652 -6.081 1.00 97.75 101 VAL A N 1
ATOM 817 C CA . VAL A 1 101 ? -0.219 5.599 -6.536 1.00 97.75 101 VAL A CA 1
ATOM 818 C C . VAL A 1 101 ? 0.149 4.207 -7.042 1.00 97.75 101 VAL A C 1
ATOM 820 O O . VAL A 1 101 ? 0.739 4.099 -8.114 1.00 97.75 101 VAL A O 1
ATOM 823 N N . ILE A 1 102 ? -0.256 3.143 -6.340 1.00 97.56 102 ILE A N 1
ATOM 824 C CA . ILE A 1 102 ? -0.023 1.756 -6.777 1.00 97.56 102 ILE A CA 1
ATOM 825 C C . ILE A 1 102 ? -0.637 1.506 -8.159 1.00 97.56 102 ILE A C 1
ATOM 827 O O . ILE A 1 102 ? 0.013 0.907 -9.011 1.00 97.56 102 ILE A O 1
ATOM 831 N N . SER A 1 103 ? -1.853 1.996 -8.413 1.00 97.25 103 SER A N 1
ATOM 832 C CA . SER A 1 103 ? -2.516 1.856 -9.715 1.00 97.25 103 SER A CA 1
ATOM 833 C C . SER A 1 103 ? -1.686 2.464 -10.850 1.00 97.25 103 SER A C 1
ATOM 835 O O . SER A 1 103 ? -1.499 1.838 -11.897 1.00 97.25 103 SER A O 1
ATOM 837 N N . LYS A 1 104 ? -1.105 3.649 -10.622 1.00 97.81 104 LYS A N 1
ATOM 838 C CA . LYS A 1 104 ? -0.203 4.289 -11.588 1.00 97.81 104 LYS A CA 1
ATOM 839 C C . LYS A 1 104 ? 1.066 3.467 -11.798 1.00 97.81 104 LYS A C 1
ATOM 841 O O . LYS A 1 104 ? 1.405 3.187 -12.938 1.00 97.81 104 LYS A O 1
ATOM 846 N N . VAL A 1 105 ? 1.703 3.000 -10.719 1.00 98.19 105 VAL A N 1
ATOM 847 C CA . VAL A 1 105 ? 2.891 2.128 -10.798 1.00 98.19 105 VAL A CA 1
ATOM 848 C C . VAL A 1 105 ? 2.608 0.880 -11.636 1.00 98.19 105 VAL A C 1
ATOM 850 O O . VAL A 1 105 ? 3.367 0.575 -12.549 1.00 98.19 105 VAL A O 1
ATOM 853 N N . VAL A 1 106 ? 1.502 0.177 -11.372 1.00 96.94 106 VAL A N 1
ATOM 854 C CA . VAL A 1 106 ? 1.116 -1.034 -12.117 1.00 96.94 106 VAL A CA 1
ATOM 855 C C . VAL A 1 106 ? 0.858 -0.720 -13.591 1.00 96.94 106 VAL A C 1
ATOM 857 O O . VAL A 1 106 ? 1.308 -1.462 -14.463 1.00 96.94 106 VAL A O 1
ATOM 860 N N . THR A 1 107 ? 0.185 0.397 -13.875 1.00 96.50 107 THR A N 1
ATOM 861 C CA . THR A 1 107 ? -0.096 0.841 -15.247 1.00 96.50 107 THR A CA 1
ATOM 862 C C . THR A 1 107 ? 1.199 1.126 -16.009 1.00 96.50 107 THR A C 1
ATOM 864 O O . THR A 1 107 ? 1.392 0.604 -17.106 1.00 96.50 107 THR A O 1
ATOM 867 N N . THR A 1 108 ? 2.132 1.881 -15.423 1.00 96.44 108 THR A N 1
ATOM 868 C CA . THR A 1 108 ? 3.414 2.189 -16.070 1.00 96.44 108 THR A CA 1
ATOM 869 C C . THR A 1 108 ? 4.309 0.948 -16.180 1.00 96.44 108 THR A C 1
ATOM 871 O O . THR A 1 108 ? 4.972 0.770 -17.198 1.00 96.44 108 THR A O 1
ATOM 874 N N . CYS A 1 109 ? 4.281 0.028 -15.204 1.00 95.94 109 CYS A N 1
ATOM 875 C CA . CYS A 1 109 ? 4.945 -1.278 -15.315 1.00 95.94 109 CYS A CA 1
ATOM 876 C C . CYS A 1 109 ? 4.466 -2.060 -16.539 1.00 95.94 109 CYS A C 1
ATOM 878 O O . CYS A 1 109 ? 5.288 -2.605 -17.272 1.00 95.94 109 CYS A O 1
ATOM 880 N N . PHE A 1 110 ? 3.152 -2.096 -16.774 1.00 95.44 110 PHE A N 1
ATOM 881 C CA . PHE A 1 110 ? 2.577 -2.773 -17.934 1.00 95.44 110 PHE A CA 1
ATOM 882 C C . PHE A 1 110 ? 3.044 -2.141 -19.253 1.00 95.44 110 PHE A C 1
ATOM 884 O O . PHE A 1 110 ? 3.406 -2.856 -20.186 1.00 95.44 110 PHE A O 1
ATOM 891 N N . VAL A 1 111 ? 3.119 -0.808 -19.323 1.00 94.88 111 VAL A N 1
ATOM 892 C CA . VAL A 1 111 ? 3.678 -0.105 -20.492 1.00 94.88 111 VAL A CA 1
ATOM 893 C C . VAL A 1 111 ? 5.152 -0.463 -20.706 1.00 94.88 111 VAL A C 1
ATOM 895 O O . VAL A 1 111 ? 5.554 -0.731 -21.835 1.00 94.88 111 VAL A O 1
ATOM 898 N N . CYS A 1 112 ? 5.958 -0.504 -19.644 1.00 93.00 112 CYS A N 1
ATOM 899 C CA . CYS A 1 112 ? 7.364 -0.900 -19.736 1.00 93.00 112 CYS A CA 1
ATOM 900 C C . CYS A 1 112 ? 7.526 -2.350 -20.219 1.00 93.00 112 CYS A C 1
ATOM 902 O O . CYS A 1 112 ? 8.349 -2.589 -21.090 1.00 93.00 112 CYS A O 1
ATOM 904 N N . ALA A 1 113 ? 6.728 -3.286 -19.697 1.00 92.44 113 ALA A N 1
ATOM 905 C CA . ALA A 1 113 ? 6.822 -4.717 -20.008 1.00 92.44 113 ALA A CA 1
ATOM 906 C C . ALA A 1 113 ? 6.227 -5.120 -21.370 1.00 92.44 113 ALA A C 1
ATOM 908 O O . ALA A 1 113 ? 6.439 -6.231 -21.836 1.00 92.44 113 ALA A O 1
ATOM 909 N N . THR A 1 114 ? 5.413 -4.261 -21.987 1.00 90.88 114 THR A N 1
ATOM 910 C CA . THR A 1 114 ? 4.858 -4.509 -23.332 1.00 90.88 114 THR A CA 1
ATOM 911 C C . THR A 1 114 ? 5.692 -3.873 -24.436 1.00 90.88 114 THR A C 1
ATOM 913 O O . THR A 1 114 ? 5.545 -4.235 -25.601 1.00 90.88 114 THR A O 1
ATOM 916 N N . LYS A 1 115 ? 6.560 -2.917 -24.090 1.00 78.75 115 LYS A N 1
ATOM 917 C CA . LYS A 1 115 ? 7.465 -2.256 -25.035 1.00 78.75 115 LYS A CA 1
ATOM 918 C C . LYS A 1 115 ? 8.856 -2.884 -25.094 1.00 78.75 115 LYS A C 1
ATOM 920 O O . LYS A 1 115 ? 9.561 -2.628 -26.068 1.00 78.75 115 LYS A O 1
ATOM 925 N N . PHE A 1 116 ? 9.237 -3.654 -24.076 1.00 59.78 116 PHE A N 1
ATOM 926 C CA . PHE A 1 116 ? 10.553 -4.267 -23.896 1.00 59.78 116 PHE A CA 1
ATOM 927 C C . PHE A 1 116 ? 10.395 -5.641 -23.252 1.00 59.78 116 PHE A C 1
ATOM 929 O O . PHE A 1 116 ? 11.218 -6.521 -23.580 1.00 59.78 116 PHE A O 1
#

InterPro domains:
  IPR006077 Vinculin/alpha-catenin [PF01044] (5-116)
  IPR030045 Alpha-catulin 1 [PTHR46342] (1-115)
  IPR036723 Alpha-catenin/vinculin-like superfamily [SSF47220] (2-116)

Foldseek 3Di:
DLLVQLVQVVVVDDDQNDLLSSLVSLLVLLVVLVVVLVVLVVVLVVFDDDDLSVQLCVLSVCLNVLSVQLNVLSPDDDDDDVRSVVSSVSNNVSSVVNVVSVVSNVVSSVVRVVVD

Sequence (116 aa):
RMAFSMYQFTKGDGPLKTTQDLFTQAEYFAEEANRLYKVVRQFSYQVPIGSHKKELLEHLDRVPTYVQQLQFTVKNPTVGKAATFTKVDSVIHETKNLMSVISKVVTTCFVCATKF